Protein AF-A0AAW6H5H5-F1 (afdb_monomer_lite)

Foldseek 3Di:
DKDFDDLVVVCVVVVPPDSVVSVVVVVVCVVVVQKDWDWDWDQDPVGTDITIMIDGDPLLDDDDDCVLVVDPDDPVVSVVVVVVSNVVSVPDD

Radius of gyration: 16.81 Å; chains: 1; bounding box: 39×34×42 Å

Structure (mmCIF, N/CA/C/O backbone):
data_AF-A0AAW6H5H5-F1
#
_entry.id   AF-A0AAW6H5H5-F1
#
loop_
_atom_site.group_PDB
_atom_site.id
_atom_site.type_symbol
_atom_site.label_atom_id
_atom_site.label_alt_id
_atom_site.label_comp_id
_atom_site.label_asym_id
_atom_site.label_entity_id
_atom_site.label_seq_id
_atom_site.pdbx_PDB_ins_code
_atom_site.Cartn_x
_atom_site.Cartn_y
_atom_site.Cartn_z
_atom_site.occupancy
_atom_site.B_iso_or_equiv
_atom_site.auth_seq_id
_atom_site.auth_comp_id
_atom_site.auth_asym_id
_atom_site.auth_atom_id
_atom_site.pdbx_PDB_model_num
ATOM 1 N N . MET A 1 1 ? -6.487 1.130 -12.305 1.00 43.59 1 MET A N 1
ATOM 2 C CA . MET A 1 1 ? -6.138 2.470 -11.768 1.00 43.59 1 MET A CA 1
ATOM 3 C C . MET A 1 1 ? -4.631 2.618 -11.875 1.00 43.59 1 MET A C 1
ATOM 5 O O . MET A 1 1 ? -3.938 1.745 -11.376 1.00 43.59 1 MET A O 1
ATOM 9 N N . GLU A 1 2 ? -4.131 3.651 -12.553 1.00 41.44 2 GLU A N 1
ATOM 10 C CA . GLU A 1 2 ? -2.687 3.862 -12.745 1.00 41.44 2 GLU A CA 1
ATOM 11 C C . GLU A 1 2 ? -2.176 4.972 -11.827 1.00 41.44 2 GLU A C 1
ATOM 13 O O . GLU A 1 2 ? -2.800 6.028 -11.717 1.00 41.44 2 GLU A O 1
ATOM 18 N N . SER A 1 3 ? -1.044 4.734 -11.163 1.00 48.41 3 SER A N 1
ATOM 19 C CA . SER A 1 3 ? -0.392 5.717 -10.296 1.00 48.41 3 SER A CA 1
ATOM 20 C C . SER A 1 3 ? 1.057 5.922 -10.715 1.00 48.41 3 SER A C 1
ATOM 22 O O . SER A 1 3 ? 1.798 4.968 -10.959 1.00 48.41 3 SER A O 1
ATOM 24 N N . TYR A 1 4 ? 1.469 7.187 -10.762 1.00 55.06 4 TYR A N 1
ATOM 25 C CA . TYR A 1 4 ? 2.816 7.599 -11.134 1.00 55.06 4 TYR A CA 1
ATOM 26 C C . TYR A 1 4 ? 3.477 8.282 -9.941 1.00 55.06 4 TYR A C 1
ATOM 28 O O . TYR A 1 4 ? 3.373 9.496 -9.769 1.00 55.06 4 TYR A O 1
ATOM 36 N N . ILE A 1 5 ? 4.165 7.503 -9.109 1.00 66.38 5 ILE A N 1
ATOM 37 C CA . ILE A 1 5 ? 4.888 8.026 -7.949 1.00 66.38 5 ILE A CA 1
ATOM 38 C C . ILE A 1 5 ? 6.346 7.567 -7.977 1.00 66.38 5 ILE A C 1
ATOM 40 O O . ILE A 1 5 ? 6.650 6.395 -8.199 1.00 66.38 5 ILE A O 1
ATOM 44 N N . LYS A 1 6 ? 7.271 8.512 -7.776 1.00 67.94 6 LYS A N 1
ATOM 45 C CA . LYS A 1 6 ? 8.695 8.198 -7.611 1.00 67.94 6 LYS A CA 1
ATOM 46 C C . LYS A 1 6 ? 8.906 7.501 -6.269 1.00 67.94 6 LYS A C 1
ATOM 48 O O . LYS A 1 6 ? 8.294 7.895 -5.277 1.00 67.94 6 LYS A O 1
ATOM 53 N N . GLN A 1 7 ? 9.806 6.521 -6.229 1.00 62.31 7 GLN A N 1
ATOM 54 C CA . GLN A 1 7 ? 10.144 5.804 -4.994 1.00 62.31 7 GLN A CA 1
ATOM 55 C C . GLN A 1 7 ? 10.591 6.769 -3.889 1.00 62.31 7 GLN A C 1
ATOM 57 O O . GLN A 1 7 ? 10.117 6.650 -2.768 1.00 62.31 7 GLN A O 1
ATOM 62 N N . ASP A 1 8 ? 11.359 7.808 -4.228 1.00 64.06 8 ASP A N 1
ATOM 63 C CA . ASP A 1 8 ? 11.788 8.848 -3.281 1.00 64.06 8 ASP A CA 1
ATOM 64 C C . ASP A 1 8 ? 10.618 9.564 -2.581 1.00 64.06 8 ASP A C 1
ATOM 66 O O . ASP A 1 8 ? 10.699 9.893 -1.397 1.00 64.06 8 ASP A O 1
ATOM 70 N N . ASN A 1 9 ? 9.493 9.763 -3.278 1.00 66.19 9 ASN A N 1
ATOM 71 C CA . ASN A 1 9 ? 8.302 10.368 -2.679 1.00 66.19 9 ASN A CA 1
ATOM 72 C C . ASN A 1 9 ? 7.599 9.400 -1.719 1.00 66.19 9 ASN A C 1
ATOM 74 O O . ASN A 1 9 ? 7.125 9.836 -0.674 1.00 66.19 9 ASN A O 1
ATOM 78 N N . LEU A 1 10 ? 7.569 8.098 -2.027 1.00 62.19 10 LEU A N 1
ATOM 79 C CA . LEU A 1 10 ? 7.055 7.078 -1.103 1.00 62.19 10 LEU A CA 1
ATOM 80 C C . LEU A 1 10 ? 7.907 7.019 0.173 1.00 62.19 1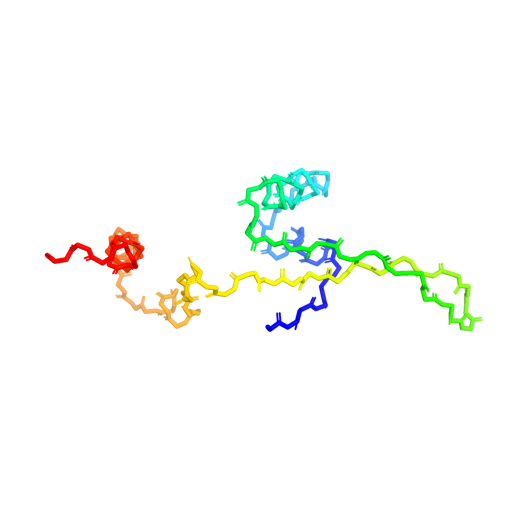0 LEU A C 1
ATOM 82 O O . LEU A 1 10 ? 7.367 6.996 1.277 1.00 62.19 10 LEU A O 1
ATOM 86 N N . THR A 1 11 ? 9.232 7.071 0.028 1.00 61.19 11 THR A N 1
ATOM 87 C CA . THR A 1 11 ? 10.201 7.088 1.133 1.00 61.19 11 THR A CA 1
ATOM 88 C C . THR A 1 11 ? 9.926 8.231 2.108 1.00 61.19 11 THR A C 1
ATOM 90 O O . THR A 1 11 ? 9.830 8.006 3.316 1.00 61.19 11 THR A O 1
ATOM 93 N N . ASN A 1 12 ? 9.703 9.437 1.577 1.00 63.62 12 ASN A N 1
ATOM 94 C CA . ASN A 1 12 ? 9.400 10.627 2.371 1.00 6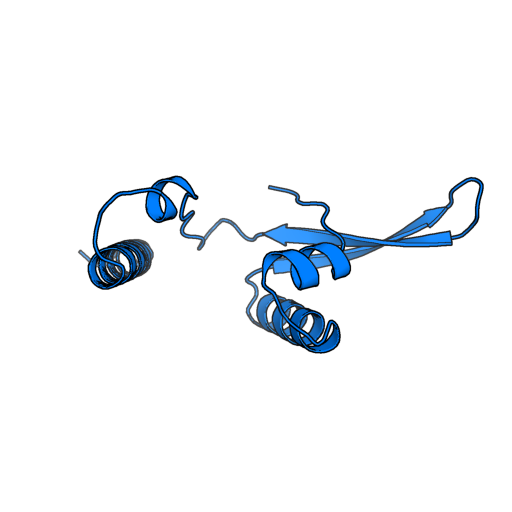3.62 12 ASN A CA 1
ATOM 95 C C . ASN A 1 12 ? 8.017 10.575 3.036 1.00 63.62 12 ASN A C 1
ATOM 97 O O . ASN A 1 12 ? 7.905 10.913 4.212 1.00 63.62 12 ASN A O 1
ATOM 101 N N . ILE A 1 13 ? 6.976 10.132 2.319 1.00 67.81 13 ILE A N 1
ATOM 102 C CA . ILE A 1 13 ? 5.602 10.054 2.855 1.00 67.81 13 ILE A CA 1
ATOM 103 C C . ILE A 1 13 ? 5.524 9.095 4.049 1.00 67.81 13 ILE A C 1
ATOM 105 O O . ILE A 1 13 ? 4.848 9.390 5.032 1.00 67.81 13 ILE A O 1
ATOM 109 N N . TYR A 1 14 ? 6.224 7.962 3.981 1.00 64.25 14 TYR A N 1
ATOM 110 C CA . TYR A 1 14 ? 6.154 6.920 5.010 1.00 64.25 14 TYR A CA 1
ATOM 111 C C . TYR A 1 14 ? 7.302 6.968 6.030 1.00 64.25 14 TYR A C 1
ATOM 113 O O . TYR A 1 14 ? 7.382 6.100 6.897 1.00 64.25 14 TYR A O 1
ATOM 121 N N . GLY A 1 15 ? 8.195 7.964 5.951 1.00 57.06 15 GLY A N 1
ATOM 122 C CA . GLY A 1 15 ? 9.323 8.112 6.880 1.00 57.06 15 GLY A CA 1
ATOM 123 C C . GLY A 1 15 ? 10.316 6.943 6.845 1.00 57.06 15 GLY A C 1
ATOM 124 O O . GLY A 1 15 ? 11.014 6.682 7.829 1.00 57.06 15 GLY A O 1
ATOM 125 N N . ILE A 1 16 ? 10.374 6.214 5.728 1.00 62.72 16 ILE A N 1
ATOM 126 C CA . ILE A 1 16 ? 11.258 5.061 5.556 1.00 62.72 16 ILE A CA 1
ATOM 127 C C . ILE A 1 16 ? 12.662 5.599 5.276 1.00 62.72 16 ILE A C 1
ATOM 129 O O . ILE A 1 16 ? 12.864 6.360 4.347 1.00 62.72 16 ILE A O 1
ATOM 133 N N . LYS A 1 17 ? 13.670 5.234 6.075 1.00 60.31 17 LYS A N 1
ATOM 134 C CA . LYS A 1 17 ? 15.033 5.796 5.932 1.00 60.31 17 LYS A CA 1
ATOM 135 C C . LYS A 1 17 ? 15.871 5.145 4.822 1.00 60.31 17 LYS A C 1
ATOM 137 O O . LYS A 1 17 ? 16.977 5.604 4.556 1.00 60.31 17 LYS A O 1
ATOM 142 N N . LYS A 1 18 ? 15.382 4.062 4.207 1.00 61.75 18 LYS A N 1
ATOM 143 C CA . LYS A 1 18 ? 16.091 3.292 3.175 1.00 61.75 18 LYS A CA 1
ATOM 144 C C . LYS A 1 18 ? 15.196 3.050 1.965 1.00 61.75 18 LYS A C 1
ATOM 146 O O . LYS A 1 18 ? 14.274 2.241 2.027 1.00 61.75 18 LYS A O 1
ATOM 151 N N . THR A 1 19 ? 15.510 3.707 0.855 1.00 61.44 19 THR A N 1
ATOM 152 C CA . THR A 1 19 ? 14.823 3.548 -0.437 1.00 61.44 19 THR A CA 1
ATOM 153 C C . THR A 1 19 ? 14.840 2.093 -0.927 1.00 61.44 19 THR A C 1
ATOM 155 O O . THR A 1 19 ? 13.861 1.620 -1.501 1.00 61.44 19 THR A O 1
ATOM 158 N N . ASP A 1 20 ? 15.899 1.344 -0.599 1.00 71.56 20 ASP A N 1
ATOM 159 C CA . ASP A 1 20 ? 16.023 -0.089 -0.905 1.00 71.56 20 ASP A CA 1
ATOM 160 C C . ASP A 1 20 ? 14.902 -0.928 -0.289 1.00 71.56 20 ASP A C 1
ATOM 162 O O . ASP A 1 20 ? 14.422 -1.874 -0.909 1.00 71.56 20 ASP A O 1
ATOM 166 N N . GLN A 1 21 ? 14.422 -0.537 0.895 1.00 71.44 21 GLN A N 1
ATOM 167 C CA . GLN A 1 21 ? 13.360 -1.257 1.583 1.00 71.44 21 GLN A CA 1
ATOM 168 C C . GLN A 1 21 ? 12.057 -1.167 0.781 1.00 71.44 21 GLN A C 1
ATOM 170 O O . GLN A 1 21 ? 11.414 -2.182 0.540 1.00 71.44 21 GLN A O 1
ATOM 175 N N . ILE A 1 22 ? 11.691 0.018 0.282 1.00 76.06 22 ILE A N 1
ATOM 176 C CA . ILE A 1 22 ? 10.502 0.186 -0.572 1.00 76.06 22 ILE A CA 1
ATOM 177 C C . ILE A 1 22 ? 10.620 -0.651 -1.844 1.00 76.06 22 ILE A C 1
ATOM 179 O O . ILE A 1 22 ? 9.645 -1.281 -2.249 1.00 76.06 22 ILE A O 1
ATOM 183 N N . ARG A 1 23 ? 11.811 -0.710 -2.447 1.00 79.00 23 ARG A N 1
ATOM 184 C CA . ARG A 1 23 ? 12.054 -1.543 -3.628 1.00 79.00 23 ARG A CA 1
ATOM 185 C C . ARG A 1 23 ? 11.826 -3.029 -3.339 1.00 79.00 23 ARG A C 1
ATOM 187 O O . ARG A 1 23 ? 11.186 -3.706 -4.140 1.00 79.00 23 ARG A O 1
ATOM 194 N N . GLU A 1 24 ? 12.313 -3.528 -2.205 1.00 84.25 24 GLU A N 1
ATOM 195 C CA . GLU A 1 24 ? 12.085 -4.912 -1.767 1.00 84.25 24 GLU A CA 1
ATOM 196 C C . GLU A 1 24 ? 10.596 -5.206 -1.547 1.00 84.25 24 GLU A C 1
ATOM 198 O O . GLU A 1 24 ? 10.098 -6.231 -2.012 1.00 84.25 24 GLU A O 1
ATOM 203 N N . TRP A 1 25 ? 9.863 -4.297 -0.895 1.00 82.00 25 TRP A N 1
ATOM 204 C CA . TRP A 1 25 ? 8.418 -4.449 -0.691 1.00 82.00 25 TRP A CA 1
ATOM 205 C C . TRP A 1 25 ? 7.639 -4.441 -2.008 1.00 82.00 25 TRP A C 1
ATOM 207 O O . TRP A 1 25 ? 6.746 -5.267 -2.179 1.00 82.00 25 TRP A O 1
ATOM 217 N N . LEU A 1 26 ? 7.995 -3.566 -2.954 1.00 82.31 26 LEU A N 1
ATOM 218 C CA . LEU A 1 26 ? 7.363 -3.513 -4.275 1.00 82.31 26 LEU A CA 1
ATOM 219 C C . LEU A 1 26 ? 7.575 -4.818 -5.050 1.00 82.31 26 LEU A C 1
ATOM 221 O O . LEU A 1 26 ? 6.607 -5.395 -5.534 1.00 82.31 26 LEU A O 1
ATOM 225 N N . HIS A 1 27 ? 8.803 -5.339 -5.097 1.00 85.00 27 HIS A N 1
ATOM 226 C CA . HIS A 1 27 ? 9.065 -6.631 -5.741 1.00 85.00 27 HIS A CA 1
ATOM 227 C C . HIS A 1 27 ? 8.394 -7.801 -5.017 1.00 85.00 27 HIS A C 1
ATOM 229 O O . HIS A 1 27 ? 7.942 -8.748 -5.656 1.00 85.00 27 HIS A O 1
ATOM 235 N N . LYS A 1 28 ? 8.265 -7.741 -3.687 1.00 84.94 28 LYS A N 1
ATOM 236 C CA . LYS A 1 28 ? 7.488 -8.733 -2.940 1.00 84.94 28 LYS A CA 1
ATOM 237 C C . LYS A 1 28 ? 6.008 -8.683 -3.324 1.00 84.94 28 LYS A C 1
ATOM 239 O O . LYS A 1 28 ? 5.407 -9.732 -3.520 1.00 84.94 28 LYS A O 1
ATOM 244 N N . PHE A 1 29 ? 5.420 -7.497 -3.460 1.00 82.19 29 PHE A N 1
ATOM 245 C CA . PHE A 1 29 ? 4.027 -7.347 -3.893 1.00 82.19 29 PHE A CA 1
ATOM 246 C C . PHE A 1 29 ? 3.811 -7.805 -5.334 1.00 82.19 29 PHE A C 1
ATOM 248 O O . PHE A 1 29 ? 2.809 -8.458 -5.608 1.00 82.19 29 PHE A O 1
ATOM 255 N N . GLU A 1 30 ? 4.774 -7.550 -6.216 1.00 83.94 30 GLU A N 1
ATOM 256 C CA . GLU A 1 30 ? 4.790 -8.088 -7.578 1.00 83.94 30 GLU A CA 1
ATOM 257 C C . GLU A 1 30 ? 4.845 -9.623 -7.576 1.00 83.94 30 GLU A C 1
ATOM 259 O O . GLU A 1 30 ? 4.026 -10.270 -8.221 1.00 83.94 30 GLU A O 1
ATOM 264 N N . SER A 1 31 ? 5.717 -10.230 -6.760 1.00 83.56 31 SER A N 1
ATOM 265 C CA . SER A 1 31 ? 5.804 -11.696 -6.632 1.00 83.56 31 SER A CA 1
ATOM 266 C C . SER A 1 31 ? 4.536 -12.352 -6.073 1.00 83.56 31 SER A C 1
ATOM 268 O O . SER A 1 31 ? 4.304 -13.538 -6.290 1.00 83.56 31 SER A O 1
ATOM 270 N N . LEU A 1 32 ? 3.724 -11.584 -5.344 1.00 82.06 32 LEU A N 1
ATOM 271 C CA . LEU A 1 32 ? 2.437 -12.015 -4.800 1.00 82.06 32 LEU A CA 1
ATOM 272 C C . LEU A 1 32 ? 1.269 -11.742 -5.762 1.00 82.06 32 LEU A C 1
ATOM 274 O O . LEU A 1 32 ? 0.129 -12.017 -5.399 1.00 82.06 32 LEU A O 1
ATOM 278 N N . GLY A 1 33 ? 1.531 -11.186 -6.951 1.00 76.44 33 GLY A N 1
ATOM 279 C CA . GLY A 1 33 ? 0.504 -10.838 -7.936 1.00 76.44 33 GLY A CA 1
A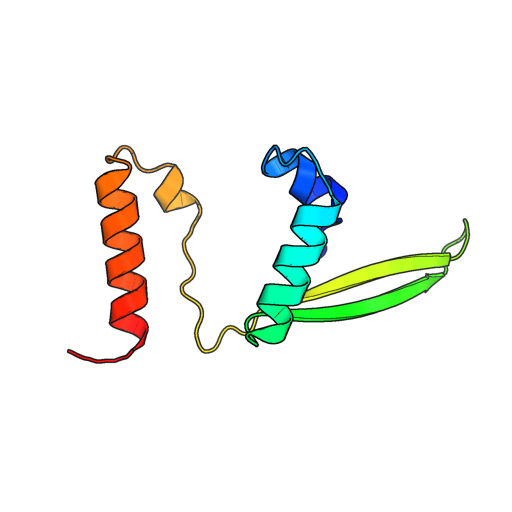TOM 280 C C . GLY A 1 33 ? -0.370 -9.644 -7.541 1.00 76.44 33 GLY A C 1
ATOM 281 O O . GLY A 1 33 ? -1.422 -9.442 -8.127 1.00 76.44 33 GLY A O 1
ATOM 282 N N . LEU A 1 34 ? 0.035 -8.848 -6.544 1.00 76.56 34 LEU A N 1
ATOM 283 C CA . LEU A 1 34 ? -0.765 -7.717 -6.048 1.00 76.56 34 LEU A CA 1
ATOM 284 C C . LEU A 1 34 ? -0.602 -6.457 -6.909 1.00 76.56 34 LEU A C 1
ATOM 286 O O . LEU A 1 34 ? -1.497 -5.611 -6.970 1.00 76.56 34 LEU A O 1
ATOM 290 N N . ILE A 1 35 ? 0.569 -6.306 -7.532 1.00 80.88 35 ILE A N 1
ATOM 291 C CA . ILE A 1 35 ? 0.898 -5.206 -8.440 1.00 80.88 35 ILE A CA 1
ATOM 292 C C . ILE A 1 35 ? 1.674 -5.736 -9.644 1.00 80.88 35 ILE A C 1
ATOM 294 O O . ILE A 1 35 ? 2.415 -6.706 -9.521 1.00 80.88 35 ILE A O 1
ATOM 298 N N . SER A 1 36 ? 1.571 -5.050 -10.776 1.00 82.75 36 SER A N 1
ATOM 299 C CA . SER A 1 36 ? 2.495 -5.179 -11.902 1.00 82.75 36 SER A CA 1
ATOM 300 C C . SER A 1 36 ? 3.378 -3.935 -11.976 1.00 82.75 36 SER A C 1
ATOM 302 O O . SER A 1 36 ? 2.890 -2.815 -11.770 1.00 82.75 36 SER A O 1
ATOM 304 N N . ILE A 1 37 ? 4.676 -4.122 -12.226 1.00 85.00 37 ILE A N 1
ATOM 305 C CA . ILE A 1 37 ? 5.655 -3.037 -12.311 1.00 85.00 37 ILE A CA 1
ATOM 306 C C . ILE A 1 37 ? 6.196 -2.948 -13.738 1.00 85.00 37 ILE A C 1
ATOM 308 O O . ILE A 1 37 ? 7.093 -3.691 -14.131 1.00 85.00 37 ILE A O 1
ATOM 312 N N . ASP A 1 38 ? 5.736 -1.951 -14.485 1.00 83.00 38 ASP A N 1
ATOM 313 C CA . ASP A 1 38 ? 6.269 -1.652 -15.810 1.00 83.00 38 ASP A CA 1
ATOM 314 C C . ASP A 1 38 ? 7.374 -0.607 -15.722 1.00 83.00 38 ASP A C 1
ATOM 316 O O . ASP A 1 38 ? 7.194 0.490 -15.184 1.00 83.00 38 ASP A O 1
ATOM 320 N N . LYS A 1 39 ? 8.536 -0.922 -16.291 1.00 81.50 39 LYS A N 1
ATOM 321 C CA . LYS A 1 39 ? 9.655 0.016 -16.411 1.00 81.50 39 LYS A CA 1
ATOM 322 C C . LYS A 1 39 ? 9.744 0.503 -17.843 1.00 81.50 39 LYS A C 1
ATOM 324 O O . LYS A 1 39 ? 9.992 -0.283 -18.752 1.00 81.50 39 LYS A O 1
ATOM 329 N N . SER A 1 40 ? 9.571 1.803 -18.034 1.00 79.88 40 SER A N 1
ATOM 330 C CA . SER A 1 40 ? 9.742 2.446 -19.329 1.00 79.88 40 SER A CA 1
ATOM 331 C C . SER A 1 40 ? 10.831 3.503 -19.270 1.00 79.88 40 SER A C 1
ATOM 333 O O . SER A 1 40 ? 10.982 4.250 -18.301 1.00 79.88 40 SER A O 1
ATOM 335 N N . ASP A 1 41 ? 11.607 3.556 -20.342 1.00 79.25 41 ASP A N 1
ATOM 336 C CA . ASP A 1 41 ? 12.600 4.591 -20.541 1.00 79.25 41 ASP A CA 1
ATOM 337 C C . ASP A 1 41 ? 11.972 5.734 -21.335 1.00 79.25 41 ASP A C 1
ATOM 339 O O . ASP A 1 41 ? 11.565 5.564 -22.484 1.00 79.25 41 ASP A O 1
ATOM 343 N N . ILE A 1 42 ? 11.896 6.911 -20.721 1.00 77.56 42 ILE A N 1
ATOM 344 C CA . ILE A 1 42 ? 11.370 8.115 -21.357 1.00 77.56 42 ILE A CA 1
ATOM 345 C C . ILE A 1 42 ? 12.539 9.023 -21.710 1.00 77.56 42 ILE A C 1
ATOM 347 O O . ILE A 1 42 ? 13.344 9.393 -20.856 1.00 77.56 42 ILE A O 1
ATOM 351 N N . TYR A 1 43 ? 12.617 9.405 -22.979 1.00 76.69 43 TYR A N 1
ATOM 352 C CA . TYR A 1 43 ? 13.606 10.352 -23.472 1.00 76.69 43 TYR A CA 1
ATOM 353 C C . TYR A 1 43 ? 13.028 11.764 -23.398 1.00 76.69 43 TYR A C 1
ATOM 355 O O . TYR A 1 43 ? 12.009 12.061 -24.018 1.00 76.69 43 TYR A O 1
ATOM 363 N N . GLY A 1 44 ? 13.663 12.626 -22.608 1.00 74.69 44 GLY A N 1
ATOM 364 C CA . GLY A 1 44 ? 13.341 14.047 -22.518 1.00 74.69 44 GLY A CA 1
ATOM 365 C C . GLY A 1 44 ? 14.478 14.914 -23.050 1.00 74.69 44 GLY A C 1
ATOM 366 O O . GLY A 1 44 ? 15.569 14.428 -23.342 1.00 74.69 44 GLY A O 1
ATOM 367 N N . GLN A 1 45 ? 14.254 16.229 -23.096 1.00 76.06 45 GLN A N 1
ATOM 368 C CA . GLN A 1 45 ? 15.250 17.201 -23.574 1.00 76.06 45 GLN A CA 1
ATOM 369 C C . GLN A 1 45 ? 16.570 1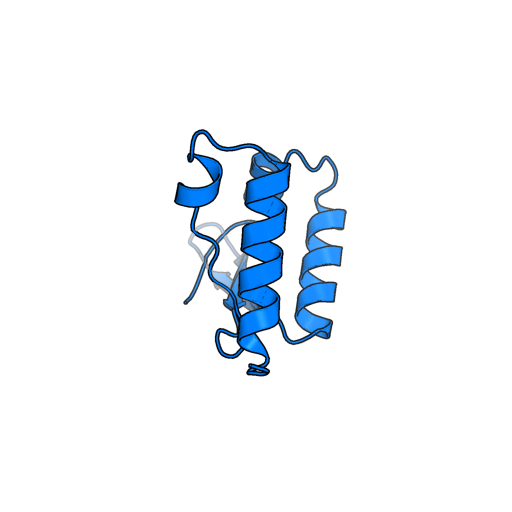7.205 -22.775 1.00 76.06 45 GLN A C 1
ATOM 371 O O . GLN A 1 45 ? 17.571 17.731 -23.245 1.00 76.06 45 GLN A O 1
ATOM 376 N N . TYR A 1 46 ? 16.573 16.606 -21.579 1.00 75.44 46 TYR A N 1
ATOM 377 C CA . TYR A 1 46 ? 17.728 16.499 -20.683 1.00 75.44 46 TYR A CA 1
ATOM 378 C C . TYR A 1 46 ? 18.288 15.071 -20.563 1.00 75.44 46 TYR A C 1
ATOM 380 O O . TYR A 1 46 ? 19.107 14.811 -19.685 1.00 75.44 46 TYR A O 1
ATOM 388 N N . GLY A 1 47 ? 17.853 14.139 -21.418 1.00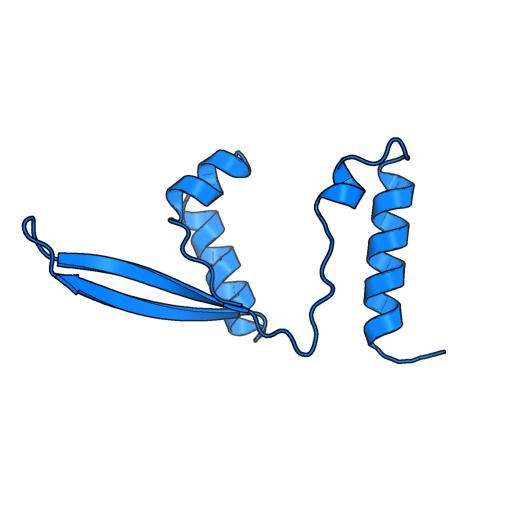 80.56 47 GLY A N 1
ATOM 389 C CA . GLY A 1 47 ? 18.367 12.769 -21.458 1.00 80.56 47 GLY A CA 1
ATOM 390 C C . GLY A 1 47 ? 17.326 11.693 -21.154 1.00 80.56 47 GLY A C 1
ATOM 391 O O . GLY A 1 47 ? 16.119 11.898 -21.290 1.00 80.56 47 GLY A O 1
ATOM 392 N N . LYS A 1 48 ? 17.820 10.505 -20.795 1.00 78.12 48 LYS A N 1
ATOM 393 C CA . LYS A 1 48 ? 17.029 9.291 -20.570 1.00 78.12 48 LYS A CA 1
ATOM 394 C C . LYS A 1 48 ? 16.603 9.193 -19.103 1.00 78.12 48 LYS A C 1
ATOM 396 O O . LYS A 1 48 ? 17.452 9.169 -18.216 1.00 78.12 48 LYS A O 1
ATOM 401 N N . PHE A 1 49 ? 15.302 9.090 -18.855 1.00 76.00 49 PHE A N 1
ATOM 402 C CA . PHE A 1 49 ? 14.718 8.948 -17.523 1.00 76.00 49 PHE A CA 1
ATOM 403 C C . PHE A 1 49 ? 14.034 7.593 -17.389 1.00 76.00 49 PHE A C 1
ATOM 405 O O . PHE A 1 49 ? 13.187 7.238 -18.204 1.00 76.00 49 PHE A O 1
ATOM 412 N N . ASN A 1 50 ? 14.369 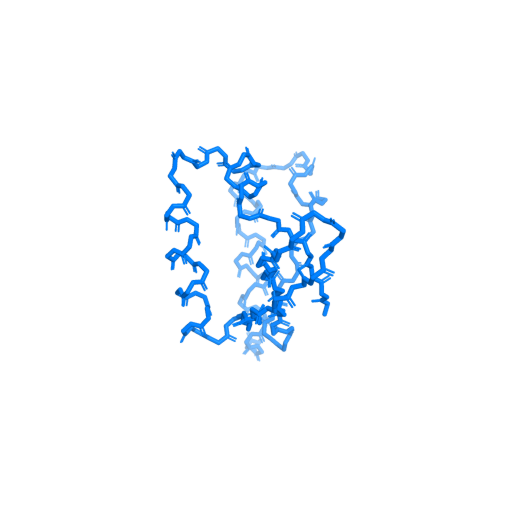6.856 -16.333 1.00 73.62 50 ASN A N 1
ATOM 413 C CA . ASN A 1 50 ? 13.709 5.595 -16.024 1.00 73.62 50 ASN A CA 1
ATOM 414 C C . ASN A 1 50 ? 12.420 5.883 -15.239 1.00 73.62 50 ASN A C 1
ATOM 416 O O . ASN A 1 50 ? 12.463 6.527 -14.184 1.00 73.62 50 ASN A O 1
ATOM 420 N N . ARG A 1 51 ? 11.269 5.450 -15.757 1.00 75.69 51 ARG A N 1
ATOM 421 C CA . ARG A 1 51 ? 9.962 5.616 -15.116 1.00 75.69 51 ARG A CA 1
ATOM 422 C C . ARG A 1 51 ? 9.392 4.245 -14.784 1.00 75.69 51 ARG A C 1
ATOM 424 O O . ARG A 1 51 ? 9.238 3.401 -15.656 1.00 75.69 51 ARG A O 1
ATOM 431 N N . CYS A 1 52 ? 9.065 4.047 -13.513 1.00 77.00 52 CYS A N 1
ATOM 432 C CA . CYS A 1 52 ? 8.275 2.903 -13.073 1.00 77.00 52 CYS A CA 1
ATOM 433 C C . CYS A 1 52 ? 6.798 3.306 -13.065 1.00 77.00 52 CYS A C 1
ATOM 435 O O . CYS A 1 52 ? 6.442 4.344 -12.495 1.00 77.00 52 CYS A O 1
ATOM 437 N N . SER A 1 53 ? 5.965 2.491 -13.693 1.00 77.00 53 SER A N 1
ATOM 438 C CA . SER A 1 53 ? 4.509 2.561 -13.635 1.00 77.00 53 SER A CA 1
ATOM 439 C C . SER A 1 53 ? 4.021 1.354 -12.846 1.00 77.00 53 SER A C 1
ATOM 441 O O . SER A 1 53 ? 4.527 0.251 -13.031 1.00 77.00 53 SER A O 1
ATOM 443 N N . TYR A 1 54 ? 3.069 1.575 -11.944 1.00 80.31 54 TYR A N 1
ATOM 444 C CA . TYR A 1 54 ? 2.527 0.522 -11.093 1.00 80.31 54 TYR A CA 1
ATOM 445 C C . TYR A 1 54 ? 1.053 0.340 -11.428 1.00 80.31 54 TYR A C 1
ATOM 447 O O . TYR A 1 54 ? 0.261 1.280 -11.283 1.00 80.31 54 TYR A O 1
ATOM 455 N N . GLN A 1 55 ? 0.691 -0.859 -11.868 1.00 78.62 55 GLN A N 1
ATOM 456 C CA . GLN A 1 55 ? -0.699 -1.247 -12.060 1.00 78.62 55 GLN A CA 1
ATOM 457 C C . GLN A 1 55 ? -1.128 -2.118 -10.884 1.00 78.62 55 GLN A C 1
ATOM 459 O O . GLN A 1 55 ? -0.469 -3.097 -10.548 1.00 78.62 55 GLN A O 1
ATOM 464 N N . LEU A 1 56 ? -2.210 -1.718 -10.221 1.00 74.19 56 LEU A N 1
ATOM 465 C CA . LEU A 1 56 ? -2.820 -2.494 -9.144 1.00 74.19 56 LEU A CA 1
ATOM 466 C C . LEU A 1 56 ? -3.766 -3.524 -9.746 1.00 74.19 56 LEU A C 1
ATOM 468 O O . LEU A 1 56 ? -4.637 -3.146 -10.537 1.00 74.19 56 LEU A O 1
ATOM 472 N N . ASP A 1 57 ? -3.640 -4.776 -9.316 1.00 69.00 57 ASP A N 1
ATOM 473 C CA . ASP A 1 57 ? -4.694 -5.753 -9.547 1.00 69.00 57 ASP A CA 1
ATOM 474 C C . ASP A 1 57 ? -5.862 -5.444 -8.600 1.00 69.00 57 ASP A C 1
ATOM 476 O O . ASP A 1 57 ? -5.744 -5.491 -7.372 1.00 69.00 57 ASP A O 1
ATOM 480 N N . THR A 1 58 ? -6.986 -5.027 -9.179 1.00 65.88 58 THR A N 1
ATOM 481 C CA . THR A 1 58 ? -8.166 -4.593 -8.428 1.00 65.88 58 THR A CA 1
ATOM 482 C C . THR A 1 58 ? -9.139 -5.724 -8.122 1.00 65.88 58 THR A C 1
ATOM 484 O O . THR A 1 58 ? -10.082 -5.483 -7.369 1.00 65.88 58 THR A O 1
ATOM 487 N N . GLU A 1 59 ? -8.942 -6.927 -8.672 1.00 66.69 59 GLU A N 1
ATOM 488 C CA . GLU A 1 59 ? -9.885 -8.043 -8.507 1.00 66.69 59 GLU A CA 1
ATOM 489 C C . GLU A 1 59 ? -10.008 -8.482 -7.038 1.00 66.69 59 GLU A C 1
ATOM 491 O O . GLU A 1 59 ? -11.098 -8.798 -6.560 1.00 66.69 59 GLU A O 1
ATOM 496 N N . HIS A 1 60 ? -8.914 -8.396 -6.278 1.00 62.59 60 HIS A N 1
ATOM 497 C CA . HIS A 1 60 ? -8.854 -8.827 -4.876 1.00 62.59 60 HIS A CA 1
ATOM 498 C C . HIS A 1 60 ? -8.522 -7.694 -3.893 1.00 62.59 60 HIS A C 1
ATOM 500 O O . HIS A 1 60 ? -8.089 -7.940 -2.764 1.00 62.59 60 HIS A O 1
ATOM 506 N N . TYR A 1 61 ? -8.712 -6.436 -4.298 1.00 68.38 61 TYR A N 1
ATOM 507 C CA . TYR A 1 61 ? -8.265 -5.291 -3.507 1.00 68.38 61 TYR A CA 1
ATOM 508 C C . TYR A 1 61 ? -9.373 -4.700 -2.628 1.00 68.38 61 TYR A C 1
ATOM 510 O O . TYR A 1 61 ? -10.425 -4.269 -3.104 1.00 68.38 61 TYR A O 1
ATOM 518 N N . VAL A 1 62 ? -9.102 -4.564 -1.326 1.00 66.25 62 VAL A N 1
ATOM 519 C CA . VAL A 1 62 ? -9.906 -3.701 -0.454 1.00 66.25 62 VAL A CA 1
ATOM 520 C C . VAL A 1 62 ? -9.401 -2.274 -0.579 1.00 66.25 62 VAL A C 1
ATOM 522 O O . VAL A 1 62 ? -8.368 -1.919 -0.011 1.00 66.25 62 VAL A O 1
ATOM 525 N N . LEU A 1 63 ? -10.169 -1.403 -1.233 1.00 70.94 63 LEU A N 1
ATOM 526 C CA . LEU A 1 63 ? -9.900 0.027 -1.126 1.00 70.94 63 LEU A CA 1
ATOM 527 C C . LEU A 1 63 ? -10.210 0.503 0.303 1.00 70.94 63 LEU A C 1
ATOM 529 O O . LEU A 1 63 ? -11.374 0.553 0.725 1.00 70.94 63 LEU A O 1
ATOM 533 N N . ILE A 1 64 ? -9.164 0.867 1.043 1.00 75.56 64 ILE A N 1
ATOM 534 C CA . ILE A 1 64 ? -9.261 1.594 2.309 1.00 75.56 64 ILE A CA 1
ATOM 535 C C . ILE A 1 64 ? -9.055 3.066 1.975 1.00 75.56 64 ILE A C 1
ATOM 537 O O . ILE A 1 64 ? -7.984 3.488 1.553 1.00 75.56 64 ILE A O 1
ATOM 541 N N . THR A 1 65 ? -10.122 3.843 2.100 1.00 76.75 65 THR A N 1
ATOM 542 C CA . THR A 1 65 ? -10.085 5.282 1.842 1.00 76.75 65 THR A CA 1
ATOM 543 C C . THR A 1 65 ? -9.378 6.008 2.982 1.00 76.75 65 THR A C 1
ATOM 545 O O . THR A 1 65 ? -9.560 5.652 4.147 1.00 76.75 65 THR A O 1
ATOM 548 N N . ASN A 1 66 ? -8.648 7.082 2.653 1.00 77.25 66 ASN A N 1
ATOM 549 C CA . ASN A 1 66 ? -8.007 7.923 3.662 1.00 77.25 66 ASN A CA 1
ATOM 550 C C . ASN A 1 66 ? -8.986 8.535 4.667 1.00 77.25 66 ASN A C 1
ATOM 552 O O . ASN A 1 66 ? -8.594 8.803 5.795 1.00 77.25 66 ASN A O 1
ATOM 556 N N . LYS A 1 67 ? -10.272 8.624 4.311 1.00 83.19 67 LYS A N 1
ATOM 557 C CA . LYS A 1 67 ? -11.335 9.035 5.230 1.00 83.19 67 LYS A CA 1
ATOM 558 C C . LYS A 1 67 ? -11.328 8.208 6.518 1.00 83.19 67 LYS A C 1
ATOM 560 O O . LYS A 1 67 ? -11.475 8.773 7.589 1.00 83.19 67 LYS A O 1
ATOM 565 N N . LEU A 1 68 ? -11.064 6.895 6.438 1.00 82.25 68 LEU A N 1
ATOM 566 C CA . LEU A 1 68 ? -10.987 6.033 7.624 1.00 82.25 68 LEU A CA 1
ATOM 567 C C . LEU A 1 68 ? -9.834 6.430 8.562 1.00 82.25 68 LEU A C 1
ATOM 569 O O . LEU A 1 68 ? -9.946 6.251 9.775 1.00 82.25 68 LEU A O 1
ATOM 573 N N . TYR A 1 69 ? -8.730 6.968 8.031 1.00 79.38 69 TYR A N 1
ATOM 574 C CA . TYR A 1 69 ? -7.642 7.485 8.863 1.00 79.38 69 TYR A CA 1
ATOM 575 C C . TYR A 1 69 ? -8.061 8.749 9.613 1.00 79.38 69 TYR A C 1
ATOM 577 O O . TYR A 1 69 ? -7.689 8.878 10.781 1.00 79.38 69 TYR A O 1
ATOM 585 N N . ASP A 1 70 ? -8.876 9.598 8.990 1.00 85.19 70 ASP A N 1
ATOM 586 C CA . ASP A 1 70 ? -9.338 10.869 9.555 1.00 85.19 70 ASP A CA 1
ATOM 587 C C . ASP A 1 70 ? -10.487 10.704 10.567 1.00 85.19 70 ASP A C 1
ATOM 589 O O . ASP A 1 70 ? -10.725 11.597 11.378 1.00 85.19 70 ASP A O 1
ATOM 593 N N . GLU A 1 71 ? -11.172 9.553 10.581 1.00 90.25 71 GLU A N 1
ATOM 594 C CA . GLU A 1 71 ? -12.273 9.303 11.519 1.00 90.25 71 GLU A CA 1
ATOM 595 C C . GLU A 1 71 ? -11.814 9.373 12.991 1.00 90.25 71 GLU A C 1
ATOM 597 O O . GLU A 1 71 ? -10.802 8.753 13.352 1.00 90.25 71 GLU A O 1
ATOM 602 N N . PRO A 1 72 ? -12.569 10.034 13.890 1.00 93.38 72 PRO A N 1
ATOM 603 C CA . PRO A 1 72 ? -12.216 10.200 15.302 1.00 93.38 72 PRO A CA 1
ATOM 604 C C . PRO A 1 72 ? -12.533 8.946 16.140 1.00 93.38 72 PRO A C 1
ATOM 606 O O . PRO A 1 72 ? -13.081 9.024 17.236 1.00 93.38 72 PRO A O 1
ATOM 609 N N . ILE A 1 73 ? -12.196 7.767 15.621 1.00 93.44 73 ILE A N 1
ATOM 610 C CA . ILE A 1 73 ? -12.350 6.472 16.291 1.00 93.44 73 ILE A CA 1
ATOM 611 C C . ILE A 1 73 ? -10.984 5.862 16.618 1.00 93.44 73 ILE A C 1
ATOM 613 O O . ILE A 1 73 ? -9.956 6.240 16.044 1.00 93.44 73 ILE A O 1
ATOM 617 N N . SER A 1 74 ? -10.967 4.903 17.545 1.00 93.56 74 SER A N 1
ATOM 618 C CA . SER A 1 74 ? -9.727 4.277 18.008 1.00 93.56 74 SER A CA 1
ATOM 619 C C . SER A 1 74 ? -8.985 3.540 16.886 1.00 93.56 74 SER A C 1
ATOM 621 O O . SER A 1 74 ? -9.580 3.055 15.917 1.00 93.56 74 SER A O 1
ATOM 623 N N . LYS A 1 75 ? -7.656 3.446 17.010 1.00 89.88 75 LYS A N 1
ATOM 624 C CA . LYS A 1 75 ? -6.799 2.768 16.020 1.00 89.88 75 LYS A CA 1
ATOM 625 C C . LYS A 1 75 ? -7.120 1.275 15.948 1.00 89.88 75 LYS A C 1
ATOM 627 O O . LYS A 1 75 ? -7.098 0.690 14.870 1.00 89.88 75 LYS A O 1
ATOM 632 N N . GLU A 1 76 ? -7.466 0.692 17.087 1.00 90.31 76 GLU A N 1
ATOM 633 C CA . GLU A 1 76 ? -7.899 -0.689 17.250 1.00 90.31 76 GLU A CA 1
ATOM 634 C C . GLU A 1 76 ? -9.183 -0.946 16.457 1.00 90.31 76 GLU A C 1
ATOM 636 O O . GLU A 1 76 ? -9.258 -1.924 15.714 1.00 90.31 76 GLU A O 1
ATOM 641 N N . LEU A 1 77 ? -10.161 -0.033 16.536 1.00 89.88 77 LEU A N 1
ATOM 642 C CA . LEU A 1 77 ? -11.407 -0.151 15.781 1.00 89.88 77 LEU A CA 1
ATOM 643 C C . LEU A 1 77 ? -11.172 0.020 14.275 1.00 89.88 77 LEU A C 1
ATOM 645 O O . LEU A 1 77 ? -11.719 -0.750 13.489 1.00 89.88 77 LEU A O 1
ATOM 649 N N . LYS A 1 78 ? -10.303 0.950 13.855 1.00 90.31 78 LYS A N 1
ATOM 650 C CA . LYS A 1 78 ? -9.885 1.068 12.442 1.00 90.31 78 LYS A CA 1
ATOM 651 C C . LYS A 1 78 ? -9.261 -0.236 11.943 1.00 90.31 78 LYS A C 1
ATOM 653 O O . LYS A 1 78 ? -9.642 -0.726 10.883 1.00 90.31 78 LYS A O 1
ATOM 658 N N . GLY A 1 79 ? -8.354 -0.824 12.725 1.00 87.69 79 GLY A N 1
ATOM 659 C CA . GLY A 1 79 ? -7.731 -2.113 12.418 1.00 87.69 79 GLY A CA 1
ATOM 660 C C . GLY A 1 79 ? -8.753 -3.245 12.296 1.00 87.69 79 GLY A C 1
ATOM 661 O O . GLY A 1 79 ? -8.724 -3.994 11.321 1.00 87.69 79 GLY A O 1
ATOM 662 N N . PHE A 1 80 ? -9.705 -3.327 13.229 1.00 87.75 80 PHE A N 1
ATOM 663 C CA . PHE A 1 80 ? -10.792 -4.304 13.177 1.00 87.75 80 PHE A CA 1
ATOM 664 C C . PHE A 1 80 ? -11.660 -4.148 11.920 1.00 87.75 80 PHE A C 1
ATOM 666 O O . PHE A 1 80 ? -11.924 -5.135 11.239 1.00 87.75 80 PHE A O 1
ATOM 673 N N . LEU A 1 81 ? -12.064 -2.923 11.571 1.00 85.94 81 LEU A N 1
ATOM 674 C CA . LEU A 1 81 ? -12.893 -2.650 10.390 1.00 85.94 81 LEU A CA 1
ATOM 675 C C . LEU A 1 81 ? -12.171 -2.992 9.081 1.00 85.94 81 LEU A C 1
ATOM 677 O O . LEU A 1 81 ? -12.785 -3.529 8.158 1.00 85.94 81 LEU A O 1
ATOM 681 N N . ILE A 1 82 ? -10.865 -2.725 9.010 1.00 86.31 82 ILE A N 1
ATOM 682 C CA . ILE A 1 82 ? -10.022 -3.129 7.881 1.00 86.31 82 ILE A CA 1
ATOM 683 C C . ILE A 1 82 ? -9.993 -4.656 7.765 1.00 86.31 82 ILE A C 1
ATOM 685 O O . ILE A 1 82 ? -10.269 -5.190 6.694 1.00 86.31 82 ILE A O 1
ATOM 689 N N . LEU A 1 83 ? -9.719 -5.361 8.868 1.00 82.56 83 LEU A N 1
ATOM 690 C CA . LEU A 1 83 ? -9.699 -6.826 8.896 1.00 82.56 83 LEU A CA 1
ATOM 691 C C . LEU A 1 83 ? -11.050 -7.427 8.501 1.00 82.56 83 LEU A C 1
ATOM 693 O O . LEU A 1 83 ? -11.086 -8.379 7.724 1.00 82.56 83 LEU A O 1
ATOM 697 N N . LEU A 1 84 ? -12.151 -6.866 9.007 1.00 82.12 84 LEU A N 1
ATOM 698 C CA . LEU A 1 84 ? -13.506 -7.285 8.663 1.00 82.12 84 LEU A CA 1
ATOM 699 C C . LEU A 1 84 ? -13.749 -7.141 7.157 1.00 82.12 84 LEU A C 1
ATOM 701 O O . LEU A 1 84 ? -14.157 -8.099 6.508 1.00 82.12 84 LEU A O 1
ATOM 705 N N . LYS A 1 85 ? -13.410 -5.982 6.582 1.00 78.94 85 LYS A N 1
ATOM 706 C CA . LYS A 1 85 ? -13.564 -5.724 5.146 1.00 78.94 85 LYS A CA 1
ATOM 707 C C . LYS A 1 85 ? -12.723 -6.679 4.291 1.00 78.94 85 LYS A C 1
ATOM 709 O O . LYS A 1 85 ? -13.215 -7.166 3.278 1.00 78.94 85 LYS A O 1
ATOM 714 N N . CYS A 1 86 ? -11.499 -6.993 4.718 1.00 75.25 86 CYS A N 1
ATOM 715 C CA . CYS A 1 86 ? -10.647 -7.984 4.054 1.00 75.25 86 CYS A CA 1
ATOM 716 C C . CYS A 1 86 ? -11.213 -9.407 4.145 1.00 75.25 86 CYS A C 1
ATOM 718 O O . CYS A 1 86 ? -11.151 -10.143 3.168 1.00 75.25 86 CYS A O 1
ATOM 720 N N . LYS A 1 87 ? -11.796 -9.806 5.285 1.00 70.81 87 LYS A N 1
ATOM 721 C CA . LYS A 1 87 ? -12.436 -11.125 5.425 1.00 70.81 87 LYS A CA 1
ATOM 722 C C . LYS A 1 87 ? -13.694 -11.259 4.565 1.00 70.81 87 LYS A C 1
ATOM 724 O O . LYS A 1 87 ? -13.918 -12.321 3.995 1.00 70.81 87 LYS A O 1
ATOM 729 N N . CYS A 1 88 ? -14.478 -10.190 4.431 1.00 62.38 88 CYS A N 1
ATOM 730 C CA . CYS A 1 88 ? -15.689 -10.187 3.610 1.00 62.38 88 CYS A CA 1
ATOM 731 C C . CYS A 1 88 ? -15.418 -10.271 2.094 1.00 62.38 88 CYS A C 1
ATOM 733 O O . CYS A 1 88 ? -16.328 -10.640 1.358 1.00 62.38 88 CYS A O 1
ATOM 735 N N . LEU A 1 89 ? -14.198 -9.983 1.612 1.00 56.69 89 LEU A N 1
ATOM 736 C CA . LEU A 1 89 ? -13.832 -10.198 0.201 1.00 56.69 89 LEU A CA 1
ATOM 737 C C . LEU A 1 89 ? -13.824 -11.678 -0.201 1.00 56.69 89 LEU A C 1
ATOM 739 O O . LEU A 1 89 ? -14.077 -11.987 -1.359 1.00 56.69 89 LEU A O 1
ATOM 743 N N . ASN A 1 90 ? -13.573 -12.591 0.742 1.00 52.22 90 ASN A N 1
ATOM 744 C CA . ASN A 1 90 ? -13.507 -14.027 0.460 1.00 52.22 90 ASN A CA 1
ATOM 745 C C . ASN A 1 90 ? -14.879 -14.721 0.483 1.00 52.22 90 ASN A C 1
ATOM 747 O O . ASN A 1 90 ? -14.936 -15.947 0.491 1.00 52.22 90 ASN A O 1
ATOM 751 N N . GLY A 1 91 ? -15.984 -13.966 0.493 1.00 40.41 91 GLY A N 1
ATOM 752 C CA . GLY A 1 91 ? -17.309 -14.513 0.193 1.00 40.41 91 GLY A CA 1
ATOM 753 C C . GLY A 1 91 ? -17.824 -15.598 1.144 1.00 40.41 91 GLY A C 1
ATOM 754 O O . GLY A 1 91 ? -18.714 -16.345 0.757 1.00 40.41 91 GLY A O 1
ATOM 755 N N . THR A 1 92 ? -17.320 -15.698 2.373 1.00 35.72 92 THR A N 1
ATOM 756 C CA . THR A 1 92 ? -17.947 -16.532 3.409 1.00 35.72 92 THR A CA 1
ATOM 757 C C . THR A 1 92 ? -18.725 -15.644 4.370 1.00 35.72 92 THR A C 1
ATOM 759 O O . THR A 1 92 ? -18.182 -15.182 5.378 1.00 35.72 92 THR A O 1
ATOM 762 N N . ASN A 1 93 ? -19.985 -15.384 4.014 1.00 35.84 93 ASN A N 1
ATOM 763 C CA . ASN A 1 93 ? -21.061 -15.465 5.002 1.00 35.84 93 ASN A CA 1
ATOM 764 C C . ASN A 1 93 ? -21.428 -16.939 5.165 1.00 35.84 93 ASN A C 1
ATOM 766 O O . ASN A 1 93 ? -21.497 -17.623 4.118 1.00 35.84 93 ASN A O 1
#

Sequence (93 aa):
MESYIKQDNLTNIYGIKKTDQIREWLHKFESLGLISIDKSDIYGQYGKFNRCSYQLDTEHYVLITNKLYDEPISKELKGFLILLKCKCLNGTN

Secondary structure (DSSP, 8-state):
-EE---HHHHHHHTT-S-HHHHHHHHHHHHHTTSEEEEEEEEEETTEEEEEEEEEE--TT-----THHHHSSS-HHHHHHHHHHHHHHTT---

pLDDT: mean 73.59, std 12.8, range [35.72, 93.56]

Organism: Bacteroides uniformis (NCBI:txid820)